Protein AF-A0AA86NPK0-F1 (afdb_monomer_lite)

Secondary structure (DSSP, 8-state):
-HHHHHHHHHHHHHHHHHHHHS---HHHHHHHHHHHHHHHHHHHHHHHHHHHHHHHHHHHHHHHHH-

InterPro domains:
  IPR037004 Exonuclease VII, small subunit superfamily [SSF116842] (4-60)

pLDDT: mean 92.49, std 9.15, range [49.62, 98.12]

Organism: NCBI:txid28002

Foldseek 3Di:
DVVLLVVLVVLLVVLVCCLVPDDDDPVVNVVSVVSNVVSVVVNVVVVVVVVVVVVVVVVVVVVVVVD

Sequence (67 aa):
MAEEFDKNTVKLMKILDIIETQQLTEERKNELVAEAYKLRNQCAQYLNKEKNELEQMFGQITFERIQ

Radius of gyration: 18.22 Å; chains: 1; bounding box: 42×18×53 Å

Structure (mmCIF, N/CA/C/O backbone):
data_AF-A0AA86NPK0-F1
#
_entry.id   AF-A0AA86NPK0-F1
#
loop_
_atom_site.group_PDB
_atom_site.id
_atom_site.type_symbol
_atom_site.label_atom_id
_atom_site.label_alt_id
_atom_site.label_comp_id
_atom_site.label_asym_id
_atom_site.label_entity_id
_atom_site.label_seq_id
_atom_site.pdbx_PDB_ins_code
_atom_site.Cartn_x
_atom_site.Cartn_y
_atom_site.Cartn_z
_atom_site.occupancy
_atom_site.B_iso_or_equiv
_atom_site.auth_seq_id
_atom_site.auth_comp_id
_atom_site.auth_asym_id
_atom_site.auth_atom_id
_atom_site.pdbx_PDB_model_num
ATOM 1 N N . MET A 1 1 ? 7.261 -11.688 -6.290 1.00 68.50 1 MET A N 1
ATOM 2 C CA . MET A 1 1 ? 7.379 -10.255 -5.938 1.00 68.50 1 MET A CA 1
ATOM 3 C C . MET A 1 1 ? 6.098 -9.486 -6.265 1.00 68.50 1 MET A C 1
ATOM 5 O O . MET A 1 1 ? 5.572 -8.886 -5.341 1.00 68.50 1 MET A O 1
ATOM 9 N N . ALA A 1 2 ? 5.518 -9.590 -7.472 1.00 80.69 2 ALA A N 1
ATOM 10 C CA . ALA A 1 2 ? 4.209 -8.986 -7.793 1.00 80.69 2 ALA A CA 1
ATOM 11 C C . ALA A 1 2 ? 3.068 -9.397 -6.830 1.00 80.69 2 ALA A C 1
ATOM 13 O O . ALA A 1 2 ? 2.380 -8.541 -6.285 1.00 80.69 2 ALA A O 1
ATOM 14 N N . GLU A 1 3 ? 2.947 -10.688 -6.492 1.00 89.06 3 GLU A N 1
ATOM 15 C CA . GLU A 1 3 ? 1.930 -11.148 -5.525 1.00 89.06 3 GLU A CA 1
ATOM 16 C C . GLU A 1 3 ? 2.057 -10.515 -4.127 1.00 89.06 3 GLU A C 1
ATOM 18 O O . GLU A 1 3 ? 1.077 -10.425 -3.390 1.00 89.06 3 GLU A O 1
ATOM 23 N N . GLU A 1 4 ? 3.265 -10.120 -3.717 1.00 89.69 4 GLU A N 1
ATOM 24 C CA . GLU A 1 4 ? 3.495 -9.491 -2.413 1.00 89.69 4 GLU A CA 1
ATOM 25 C C . GLU A 1 4 ? 3.086 -8.016 -2.434 1.00 89.69 4 GLU A C 1
ATOM 27 O O . GLU A 1 4 ? 2.482 -7.533 -1.475 1.00 89.69 4 GLU A O 1
ATOM 32 N N . PHE A 1 5 ? 3.325 -7.329 -3.553 1.00 93.00 5 PHE A N 1
ATOM 33 C CA . PHE A 1 5 ? 2.816 -5.983 -3.796 1.00 93.00 5 PHE A CA 1
ATOM 34 C C . PHE A 1 5 ? 1.282 -5.947 -3.779 1.00 93.00 5 PHE A C 1
ATOM 36 O O . PHE A 1 5 ? 0.698 -5.125 -3.067 1.00 93.00 5 PHE A O 1
ATOM 43 N N . ASP A 1 6 ? 0.624 -6.881 -4.468 1.00 94.81 6 ASP A N 1
ATOM 44 C CA . ASP A 1 6 ? -0.842 -6.967 -4.494 1.00 94.81 6 ASP A CA 1
ATOM 45 C C . ASP A 1 6 ? -1.410 -7.238 -3.098 1.00 94.81 6 ASP A C 1
ATOM 47 O O . ASP A 1 6 ? -2.324 -6.548 -2.635 1.00 94.81 6 ASP A O 1
ATOM 51 N N . LYS A 1 7 ? -0.819 -8.194 -2.368 1.00 96.00 7 LYS A N 1
ATOM 52 C CA . LYS A 1 7 ? -1.209 -8.498 -0.983 1.00 96.00 7 LYS A CA 1
ATOM 53 C C . LYS A 1 7 ? -1.059 -7.279 -0.073 1.00 96.00 7 LYS A C 1
ATOM 55 O O . LYS A 1 7 ? -1.960 -7.012 0.724 1.00 96.00 7 LYS A O 1
ATOM 60 N N . ASN A 1 8 ? 0.046 -6.543 -0.175 1.00 96.38 8 ASN A N 1
ATOM 61 C CA . ASN A 1 8 ? 0.287 -5.358 0.650 1.00 96.38 8 ASN A CA 1
ATOM 62 C C . ASN A 1 8 ? -0.668 -4.210 0.298 1.00 96.38 8 ASN A C 1
ATOM 64 O O . ASN A 1 8 ? -1.168 -3.539 1.199 1.00 96.38 8 ASN A O 1
ATOM 68 N N . THR A 1 9 ? -1.004 -4.047 -0.982 1.00 96.31 9 THR A N 1
ATOM 69 C CA . THR A 1 9 ? -1.962 -3.039 -1.460 1.00 96.31 9 THR A CA 1
ATOM 70 C C . THR A 1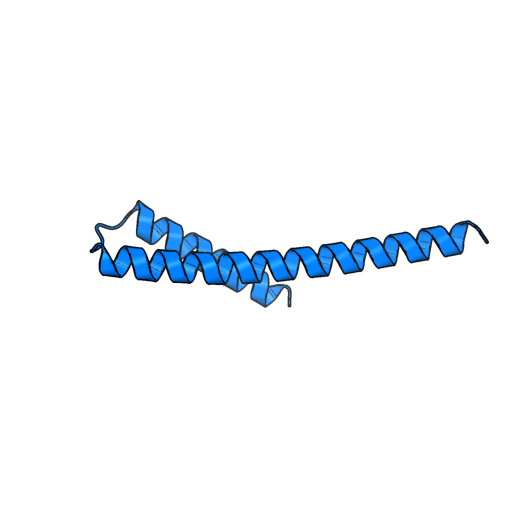 9 ? -3.381 -3.339 -0.973 1.00 96.31 9 THR A C 1
ATOM 72 O O . THR A 1 9 ? -4.048 -2.458 -0.433 1.00 96.31 9 THR A O 1
ATOM 75 N N . VAL A 1 10 ? -3.827 -4.598 -1.057 1.00 97.56 10 VAL A N 1
ATOM 76 C CA . VAL A 1 10 ? -5.131 -5.023 -0.518 1.00 97.56 10 VAL A CA 1
ATOM 77 C C . VAL A 1 10 ? -5.202 -4.816 0.996 1.00 97.56 10 VAL A C 1
ATOM 79 O O . VAL A 1 10 ? -6.221 -4.350 1.505 1.00 97.56 10 VAL A O 1
ATOM 82 N N . LYS A 1 11 ? -4.132 -5.139 1.735 1.00 97.75 11 LYS A N 1
ATOM 83 C CA . LYS A 1 11 ? -4.068 -4.884 3.183 1.00 97.75 11 LYS A CA 1
ATOM 84 C C . LYS A 1 11 ? -4.148 -3.393 3.501 1.00 97.75 11 LYS A C 1
ATOM 86 O O . LYS A 1 11 ? -4.906 -3.019 4.387 1.00 97.75 11 LYS A O 1
ATOM 91 N N . LEU A 1 12 ? -3.419 -2.557 2.761 1.00 97.94 12 LEU A N 1
ATOM 92 C CA . LEU A 1 12 ? -3.441 -1.108 2.945 1.00 97.94 12 LEU A CA 1
ATOM 93 C C . LEU A 1 12 ? -4.850 -0.542 2.729 1.00 97.94 12 LEU A C 1
ATOM 95 O O . LEU A 1 12 ? -5.334 0.197 3.579 1.00 97.94 12 LEU A O 1
ATOM 99 N N . MET A 1 13 ? -5.537 -0.945 1.653 1.00 97.38 13 MET A N 1
ATOM 100 C CA . MET A 1 13 ? -6.916 -0.511 1.391 1.00 97.38 13 MET A CA 1
ATOM 101 C C . MET A 1 13 ? -7.877 -0.923 2.510 1.00 97.38 13 MET A C 1
ATOM 103 O O . MET A 1 13 ? -8.688 -0.113 2.941 1.00 97.38 13 MET A O 1
ATOM 107 N N . LYS A 1 14 ? -7.749 -2.149 3.035 1.00 98.06 14 LYS A N 1
ATOM 108 C CA . LYS A 1 14 ? -8.560 -2.606 4.175 1.00 98.06 14 LYS A CA 1
ATOM 109 C C . LYS A 1 14 ? -8.308 -1.787 5.438 1.00 98.06 14 LYS A C 1
ATOM 111 O O . LYS A 1 14 ? -9.245 -1.506 6.170 1.00 98.06 14 LYS A O 1
ATOM 116 N N . ILE A 1 15 ? -7.058 -1.417 5.713 1.00 98.06 15 ILE A N 1
ATOM 117 C CA . ILE A 1 15 ? -6.728 -0.588 6.878 1.00 98.06 15 ILE A CA 1
ATOM 118 C C . ILE A 1 15 ? -7.343 0.806 6.741 1.00 98.06 15 ILE A C 1
ATOM 120 O O . ILE A 1 15 ? -7.916 1.305 7.705 1.00 98.06 15 ILE A O 1
ATOM 124 N N . LEU A 1 16 ? -7.250 1.415 5.557 1.00 96.25 16 LEU A N 1
ATOM 125 C CA . LEU A 1 16 ? -7.851 2.724 5.294 1.00 96.25 16 LEU A CA 1
ATOM 126 C C . LEU A 1 16 ? -9.375 2.676 5.451 1.00 96.25 16 LEU A C 1
ATOM 128 O O . LEU A 1 16 ? -9.927 3.504 6.164 1.00 96.25 16 LEU A O 1
ATOM 132 N N . ASP A 1 17 ? -10.023 1.649 4.898 1.00 98.00 17 ASP A N 1
ATOM 133 C CA . ASP A 1 17 ? -11.462 1.419 5.058 1.00 98.00 17 ASP A CA 1
ATOM 134 C C . ASP A 1 17 ? -11.862 1.272 6.537 1.00 98.00 17 ASP A C 1
ATOM 136 O O . ASP A 1 17 ? -12.802 1.915 6.996 1.00 98.00 17 ASP A O 1
ATOM 140 N N . ILE A 1 18 ? -11.104 0.507 7.333 1.00 97.94 18 ILE A N 1
ATOM 141 C CA . ILE A 1 18 ? -11.342 0.376 8.781 1.00 97.94 18 ILE A CA 1
ATOM 142 C C . ILE A 1 18 ? -11.216 1.731 9.492 1.00 97.94 18 ILE A C 1
ATOM 144 O O . ILE A 1 18 ? -12.052 2.051 10.334 1.00 97.94 18 ILE A O 1
ATOM 148 N N . ILE A 1 19 ? -10.185 2.520 9.172 1.00 96.50 19 ILE A N 1
ATOM 149 C CA . ILE A 1 19 ? -9.965 3.841 9.782 1.00 96.50 19 ILE A CA 1
ATOM 150 C C . ILE A 1 19 ? -11.097 4.815 9.427 1.00 96.50 19 ILE A C 1
ATOM 152 O O . ILE A 1 19 ? -11.481 5.621 10.272 1.00 96.50 19 ILE A O 1
ATOM 156 N N . GLU A 1 20 ? -11.616 4.760 8.199 1.00 95.69 20 GLU A N 1
ATOM 157 C CA . GLU A 1 20 ? -12.670 5.662 7.719 1.00 95.69 20 GLU A CA 1
ATOM 158 C C . GLU A 1 20 ? -14.069 5.270 8.209 1.00 95.69 20 GLU A C 1
ATOM 160 O O . GLU A 1 20 ? -14.899 6.145 8.457 1.00 95.69 20 GLU A O 1
ATOM 165 N N . THR A 1 21 ? -14.341 3.972 8.359 1.00 96.75 21 THR A N 1
ATOM 166 C CA . THR A 1 21 ? -15.702 3.467 8.608 1.00 96.75 21 THR A CA 1
ATOM 167 C C . THR A 1 21 ? -15.982 3.097 10.060 1.00 96.75 21 THR A C 1
ATOM 169 O O . THR A 1 21 ? -17.148 3.063 10.460 1.00 96.75 21 THR A O 1
ATOM 172 N N . GLN A 1 22 ? -14.957 2.812 10.869 1.00 96.56 22 GLN A N 1
ATOM 173 C CA . GLN A 1 22 ? -15.142 2.328 12.237 1.00 96.56 22 GLN A CA 1
ATOM 174 C C . GLN A 1 22 ? -14.842 3.402 13.279 1.00 96.56 22 GLN A C 1
ATOM 176 O O . GLN A 1 22 ? -13.928 4.215 13.142 1.00 96.56 22 GLN A O 1
ATOM 181 N N . GLN A 1 23 ? -15.582 3.363 14.388 1.00 96.31 23 GLN A N 1
ATOM 182 C CA . GLN A 1 23 ? -15.252 4.159 15.562 1.00 96.31 23 GLN A CA 1
ATOM 183 C C . GLN A 1 23 ? -14.147 3.450 16.350 1.00 96.31 23 GLN A C 1
ATOM 185 O O . GLN A 1 23 ? -14.370 2.414 16.975 1.00 96.31 23 GLN A O 1
ATOM 190 N N . LEU A 1 24 ? -12.939 4.003 16.285 1.00 96.31 24 LEU A N 1
ATOM 191 C CA . LEU A 1 24 ? -11.737 3.435 16.889 1.00 96.31 24 LEU A CA 1
ATOM 192 C C . LEU A 1 24 ? -11.311 4.239 18.115 1.00 96.31 24 LEU A C 1
ATOM 194 O O . LEU A 1 24 ? -11.548 5.444 18.201 1.00 96.31 24 LEU A O 1
ATOM 198 N N . THR A 1 25 ? -10.621 3.582 19.043 1.00 97.81 25 THR A N 1
ATOM 199 C CA . THR A 1 25 ? -9.843 4.302 20.054 1.00 97.81 25 THR A CA 1
ATOM 200 C C . THR A 1 25 ? -8.632 4.968 19.398 1.00 97.81 25 THR A C 1
ATOM 202 O O . THR A 1 25 ? -8.133 4.500 18.371 1.00 97.81 25 THR A O 1
ATOM 205 N N . GLU A 1 26 ? -8.125 6.043 20.003 1.00 96.19 26 GLU A N 1
ATOM 206 C CA . GLU A 1 26 ? -6.916 6.729 19.521 1.00 96.19 26 GLU A CA 1
ATOM 207 C C . GLU A 1 26 ? -5.707 5.785 19.445 1.00 96.19 26 GLU A C 1
ATOM 209 O O . GLU A 1 26 ? -4.964 5.800 18.467 1.00 96.19 26 GLU A O 1
ATOM 214 N N . GLU A 1 27 ? -5.546 4.899 20.431 1.00 97.88 27 GLU A N 1
ATOM 215 C CA . GLU A 1 27 ? -4.498 3.873 20.426 1.00 97.88 27 GLU A CA 1
ATOM 216 C C . GLU A 1 27 ? -4.616 2.958 19.201 1.00 97.88 27 GLU A C 1
ATOM 218 O O . GLU A 1 27 ? -3.661 2.820 18.435 1.00 97.88 27 GLU A O 1
ATOM 223 N N . ARG A 1 28 ? -5.815 2.423 18.933 1.00 97.44 28 ARG A N 1
ATOM 224 C CA . ARG A 1 28 ? -6.033 1.526 17.795 1.00 97.44 28 ARG A CA 1
ATOM 225 C C . ARG A 1 28 ? -5.855 2.233 16.453 1.00 97.44 28 ARG A C 1
ATOM 227 O O . ARG A 1 28 ? -5.332 1.648 15.505 1.00 97.44 28 ARG A O 1
ATOM 234 N N . LYS A 1 29 ? -6.270 3.496 16.365 1.00 97.31 29 LYS A N 1
ATOM 235 C CA . LYS A 1 29 ? -6.055 4.330 15.180 1.00 97.31 29 LYS A CA 1
ATOM 236 C C . LYS A 1 29 ? -4.561 4.537 14.920 1.00 97.31 29 LYS A C 1
ATOM 238 O O . LYS A 1 29 ? -4.125 4.372 13.784 1.00 97.31 29 LYS A O 1
ATOM 243 N N . ASN A 1 30 ? -3.771 4.823 15.955 1.00 97.56 30 ASN A N 1
ATOM 244 C CA . ASN A 1 30 ? -2.322 4.997 15.832 1.00 97.56 30 ASN A CA 1
ATOM 245 C C . ASN A 1 30 ? -1.612 3.713 15.378 1.00 97.56 30 ASN A C 1
ATOM 247 O O . ASN A 1 30 ? -0.738 3.777 14.512 1.00 97.56 30 ASN A O 1
ATOM 251 N N . GLU A 1 31 ? -2.015 2.550 15.895 1.00 98.06 31 GLU A N 1
ATOM 252 C CA . GLU A 1 31 ? -1.497 1.251 15.442 1.00 98.06 31 GLU A CA 1
ATOM 253 C C . GLU A 1 31 ? -1.768 1.011 13.952 1.00 98.06 31 GLU A C 1
ATOM 255 O O . GLU A 1 31 ? -0.855 0.678 13.193 1.00 98.06 31 GLU A O 1
ATOM 260 N N . LEU A 1 32 ? -3.016 1.217 13.522 1.00 98.12 32 LEU A N 1
ATOM 261 C CA . LEU A 1 32 ? -3.421 1.027 12.130 1.00 98.12 32 LEU A CA 1
ATOM 262 C C . LEU A 1 32 ? -2.709 2.008 11.193 1.00 98.12 32 LEU A C 1
ATOM 264 O O . LEU A 1 32 ? -2.272 1.624 10.110 1.00 98.12 32 LEU A O 1
ATOM 268 N N . VAL A 1 33 ? -2.523 3.259 11.618 1.00 97.00 33 VAL A N 1
ATOM 269 C CA . VAL A 1 33 ? -1.749 4.254 10.866 1.00 97.00 33 VAL A CA 1
ATOM 270 C C . VAL A 1 33 ? -0.284 3.822 10.733 1.00 97.00 33 VAL A C 1
ATOM 272 O O . VAL A 1 33 ? 0.276 3.896 9.637 1.00 97.00 33 VAL A O 1
ATOM 275 N N . ALA A 1 34 ? 0.343 3.327 11.803 1.00 97.81 34 ALA A N 1
ATOM 276 C CA . ALA A 1 34 ? 1.715 2.823 11.749 1.00 97.81 34 ALA A CA 1
ATOM 277 C C . ALA A 1 34 ? 1.852 1.621 10.794 1.00 97.81 34 ALA A C 1
ATOM 279 O O . ALA A 1 34 ? 2.799 1.554 10.002 1.00 97.81 34 ALA A O 1
ATOM 280 N N . GLU A 1 35 ? 0.885 0.700 10.813 1.00 97.88 35 GLU A N 1
ATOM 281 C CA . GLU A 1 35 ? 0.835 -0.431 9.884 1.00 97.88 35 GLU A CA 1
ATOM 282 C C . GLU A 1 35 ? 0.644 0.031 8.429 1.00 97.88 35 GLU A C 1
ATOM 284 O O . GLU A 1 35 ? 1.367 -0.423 7.536 1.00 97.88 35 GLU A O 1
ATOM 289 N N . ALA A 1 36 ? -0.245 0.999 8.187 1.00 97.94 36 ALA A N 1
ATOM 290 C CA . ALA A 1 36 ? -0.455 1.595 6.871 1.00 97.94 36 ALA A CA 1
ATOM 291 C C . ALA A 1 36 ? 0.832 2.230 6.315 1.00 97.94 36 ALA A C 1
ATOM 293 O O . ALA A 1 36 ? 1.182 2.007 5.153 1.00 97.94 36 ALA A O 1
ATOM 294 N N . TYR A 1 37 ? 1.593 2.959 7.140 1.00 9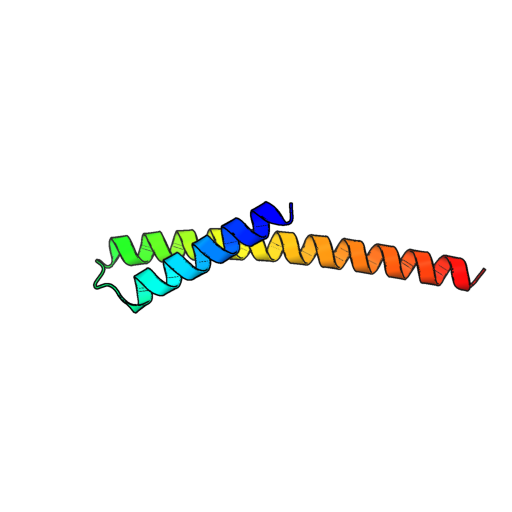7.75 37 TYR A N 1
ATOM 295 C CA . TYR A 1 37 ? 2.886 3.520 6.732 1.00 97.75 37 TYR A CA 1
ATOM 296 C C . TYR A 1 37 ? 3.901 2.444 6.349 1.00 97.75 37 TYR A C 1
ATOM 298 O O . TYR A 1 37 ? 4.620 2.596 5.355 1.00 97.75 37 TYR A O 1
ATOM 306 N N . LYS A 1 38 ? 3.959 1.349 7.112 1.00 97.44 38 LYS A N 1
ATOM 307 C CA . LYS A 1 38 ? 4.845 0.223 6.809 1.00 97.44 38 LYS A CA 1
ATOM 308 C C . LYS A 1 38 ? 4.501 -0.397 5.454 1.00 97.44 38 LYS A C 1
ATOM 310 O O . LYS A 1 38 ? 5.393 -0.535 4.617 1.00 97.44 38 LYS A O 1
ATOM 315 N N . LEU A 1 39 ? 3.225 -0.703 5.217 1.00 97.50 39 LEU A N 1
ATOM 316 C CA . LEU A 1 39 ? 2.754 -1.273 3.950 1.00 97.50 39 LEU A CA 1
ATOM 317 C C . LEU A 1 39 ? 3.006 -0.323 2.775 1.00 97.50 39 LEU A C 1
ATOM 319 O O . LEU A 1 39 ? 3.541 -0.744 1.751 1.00 97.50 39 LEU A O 1
ATOM 323 N N . ARG A 1 40 ? 2.722 0.977 2.941 1.00 97.06 40 ARG A N 1
ATOM 324 C CA . ARG A 1 40 ? 3.017 2.010 1.935 1.00 97.06 40 ARG A CA 1
ATOM 325 C C . ARG A 1 40 ? 4.493 2.004 1.542 1.00 97.06 40 ARG A C 1
ATOM 327 O O . ARG A 1 40 ? 4.812 2.068 0.358 1.00 97.06 40 ARG A O 1
ATOM 334 N N . ASN A 1 41 ? 5.396 1.934 2.519 1.00 97.12 41 ASN A N 1
ATOM 335 C CA . ASN A 1 41 ? 6.834 1.918 2.253 1.00 97.12 41 ASN A CA 1
ATOM 336 C C . ASN A 1 41 ? 7.263 0.654 1.497 1.00 97.12 41 ASN A C 1
ATOM 338 O O . ASN A 1 41 ? 8.077 0.752 0.584 1.00 97.12 41 ASN A O 1
ATOM 342 N N . GLN A 1 42 ? 6.689 -0.506 1.822 1.00 95.88 42 GLN A N 1
ATOM 343 C CA . GLN A 1 42 ? 6.953 -1.751 1.094 1.00 95.88 42 GLN A CA 1
ATOM 344 C C . GLN A 1 42 ? 6.462 -1.671 -0.359 1.00 95.88 42 GLN A C 1
ATOM 346 O O . GLN A 1 42 ? 7.196 -2.038 -1.276 1.00 95.88 42 GLN A O 1
ATOM 351 N N . CYS A 1 43 ? 5.266 -1.121 -0.589 1.00 96.38 43 CYS A N 1
ATOM 352 C CA . CYS A 1 43 ? 4.754 -0.885 -1.940 1.00 96.38 43 CYS A CA 1
ATOM 353 C C . CYS A 1 43 ? 5.642 0.096 -2.725 1.00 96.38 43 CYS A C 1
ATOM 355 O O . CYS A 1 43 ? 5.975 -0.163 -3.879 1.00 96.38 43 CYS A O 1
ATOM 357 N N . ALA A 1 44 ? 6.089 1.189 -2.099 1.00 95.81 44 ALA A N 1
ATOM 358 C CA . ALA A 1 44 ? 6.980 2.163 -2.731 1.00 95.81 44 ALA A CA 1
ATOM 359 C C . ALA A 1 44 ? 8.354 1.567 -3.085 1.00 95.81 44 ALA A C 1
ATOM 361 O O . ALA A 1 44 ? 8.899 1.858 -4.147 1.00 95.81 44 ALA A O 1
ATOM 362 N N . GLN A 1 45 ? 8.911 0.713 -2.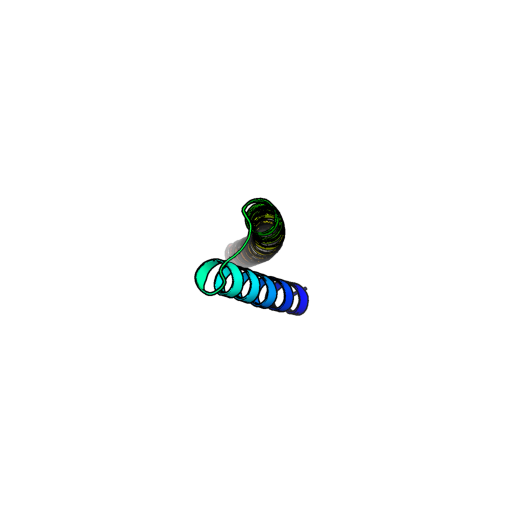220 1.00 96.19 45 GLN A N 1
ATOM 363 C CA . GLN A 1 45 ? 10.162 0.001 -2.497 1.00 96.19 45 GLN A CA 1
ATOM 364 C C . GLN A 1 45 ? 10.037 -0.914 -3.715 1.00 96.19 45 GLN A C 1
ATOM 366 O O . GLN A 1 45 ? 10.927 -0.914 -4.563 1.00 96.19 45 GLN A O 1
ATOM 371 N N . TYR A 1 46 ? 8.928 -1.650 -3.821 1.00 95.06 46 TYR A N 1
ATOM 372 C CA . TYR A 1 46 ? 8.653 -2.484 -4.987 1.00 95.06 46 TYR A CA 1
ATOM 373 C C . TYR A 1 46 ? 8.571 -1.651 -6.272 1.00 95.06 46 TYR A C 1
ATOM 375 O O . TYR A 1 46 ? 9.294 -1.930 -7.223 1.00 95.06 46 TYR A O 1
ATOM 383 N N . LEU A 1 47 ? 7.780 -0.572 -6.275 1.00 95.50 47 LEU A N 1
ATOM 384 C CA . LEU A 1 47 ? 7.641 0.307 -7.443 1.00 95.50 47 LEU A CA 1
ATOM 385 C C . LEU A 1 47 ? 8.970 0.943 -7.865 1.00 95.50 47 LEU A C 1
ATOM 387 O O . LEU A 1 47 ? 9.258 1.031 -9.055 1.00 95.50 47 LEU A O 1
ATOM 391 N N . ASN A 1 48 ? 9.801 1.359 -6.907 1.00 96.19 48 ASN A N 1
ATOM 392 C CA . ASN A 1 48 ? 11.132 1.886 -7.207 1.00 96.19 48 ASN A CA 1
ATOM 393 C C . ASN A 1 48 ? 12.044 0.824 -7.825 1.00 96.19 48 ASN A C 1
ATOM 395 O O . ASN A 1 48 ? 12.824 1.138 -8.720 1.00 96.19 48 ASN A O 1
ATOM 399 N N . LYS A 1 49 ? 11.951 -0.426 -7.364 1.00 95.38 49 LYS A N 1
ATOM 400 C CA . LYS A 1 49 ? 12.712 -1.528 -7.947 1.00 95.38 49 LYS A CA 1
ATOM 401 C C . LYS A 1 49 ? 12.293 -1.777 -9.399 1.00 95.38 49 LYS A C 1
ATOM 403 O O . LYS A 1 49 ? 13.159 -1.767 -10.266 1.00 95.38 49 LYS A O 1
ATOM 408 N N . GLU A 1 50 ? 10.995 -1.912 -9.661 1.00 95.25 50 GLU A N 1
ATOM 409 C CA . GLU A 1 50 ? 10.455 -2.107 -11.017 1.00 95.25 50 GLU A CA 1
ATOM 410 C C . GLU A 1 50 ? 10.828 -0.943 -11.945 1.00 95.25 50 GLU A C 1
ATOM 412 O O . GLU A 1 50 ? 11.275 -1.149 -13.071 1.00 95.25 50 GLU A O 1
ATOM 417 N N . LYS A 1 51 ? 10.732 0.299 -11.451 1.00 95.44 51 LYS A N 1
ATOM 418 C CA . LYS A 1 51 ? 11.181 1.486 -12.185 1.00 95.44 51 LYS A CA 1
ATOM 419 C C . LYS A 1 51 ? 12.662 1.381 -12.568 1.00 95.44 51 LYS A C 1
ATOM 421 O O . LYS A 1 51 ? 12.996 1.608 -13.727 1.00 95.44 51 LYS A O 1
ATOM 426 N N . ASN A 1 52 ? 13.534 1.044 -11.619 1.00 94.62 52 ASN A N 1
ATOM 427 C CA . ASN A 1 52 ? 14.971 0.941 -11.873 1.00 94.62 52 ASN A CA 1
ATOM 428 C C . ASN A 1 52 ? 15.295 -0.179 -12.875 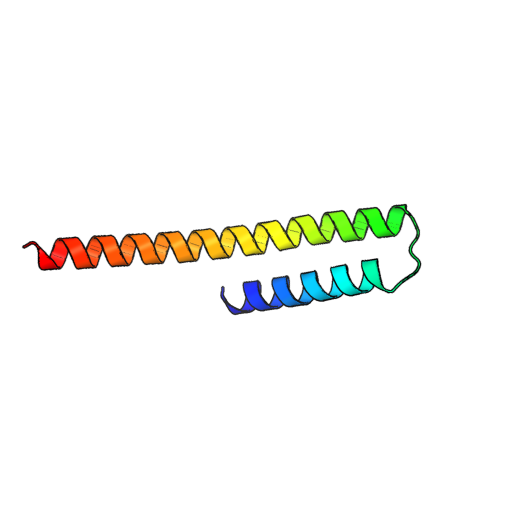1.00 94.62 52 ASN A C 1
ATOM 430 O O . ASN A 1 52 ? 16.167 -0.005 -13.723 1.00 94.62 52 ASN A O 1
ATOM 434 N N . GLU A 1 53 ? 14.604 -1.318 -12.793 1.00 94.50 53 GLU A N 1
ATOM 435 C CA . GLU A 1 53 ? 14.770 -2.429 -13.738 1.00 94.50 53 GLU A CA 1
ATOM 436 C C . GLU A 1 53 ? 14.353 -2.016 -15.158 1.00 94.50 53 GLU A C 1
ATOM 438 O O . GLU A 1 53 ? 15.094 -2.255 -16.114 1.00 94.50 53 GLU A O 1
ATOM 443 N N . LEU A 1 54 ? 13.235 -1.296 -15.298 1.00 94.25 54 LEU A N 1
ATOM 444 C CA . LEU A 1 54 ? 12.807 -0.732 -16.580 1.00 94.25 54 LEU A CA 1
ATOM 445 C C . LEU A 1 54 ? 13.810 0.291 -17.128 1.00 94.25 54 LEU A C 1
ATOM 447 O O . LEU A 1 54 ? 14.170 0.222 -18.302 1.00 94.25 54 LEU A O 1
ATOM 451 N N . GLU A 1 55 ? 14.291 1.222 -16.299 1.00 93.81 55 GLU A N 1
ATOM 452 C CA . GLU A 1 55 ? 15.305 2.208 -16.699 1.00 93.81 55 GLU A CA 1
ATOM 453 C C . GLU A 1 55 ? 16.594 1.531 -17.194 1.00 93.81 55 GLU A C 1
ATOM 455 O O . GLU A 1 55 ? 17.156 1.946 -18.211 1.00 93.81 55 GLU A O 1
ATOM 460 N N . GLN A 1 56 ? 17.032 0.448 -16.539 1.00 93.69 56 GLN A N 1
ATOM 461 C CA . GLN A 1 56 ? 18.183 -0.344 -16.982 1.00 93.69 56 GLN A CA 1
ATOM 462 C C . GLN A 1 56 ? 17.934 -1.023 -18.332 1.00 93.69 56 GLN A C 1
ATOM 464 O O . GLN A 1 56 ? 18.786 -0.932 -19.218 1.00 93.69 56 GLN A O 1
ATOM 469 N N . MET A 1 57 ? 16.768 -1.648 -18.520 1.00 91.19 57 MET A N 1
ATOM 470 C CA . MET A 1 57 ? 16.398 -2.264 -19.799 1.00 91.19 57 MET A CA 1
ATOM 471 C C . MET A 1 57 ? 16.370 -1.238 -20.939 1.00 91.19 57 MET A C 1
ATOM 473 O O . MET A 1 57 ? 16.922 -1.486 -22.010 1.00 91.19 57 MET A O 1
ATOM 477 N N . PHE A 1 58 ? 15.779 -0.058 -20.722 1.00 88.81 58 PHE A N 1
ATOM 478 C CA . PHE A 1 58 ? 15.765 1.008 -21.729 1.00 88.81 58 PHE A CA 1
ATOM 479 C C . PHE A 1 58 ? 17.170 1.530 -22.049 1.00 88.81 58 PHE A C 1
ATOM 481 O O . PHE A 1 58 ? 17.480 1.770 -23.220 1.00 88.81 58 PHE A O 1
ATOM 488 N N . GLY A 1 59 ? 18.030 1.677 -21.037 1.00 88.06 59 GLY A N 1
ATOM 489 C CA . GLY A 1 59 ? 19.433 2.043 -21.227 1.00 88.06 59 GLY A CA 1
ATOM 490 C C . GLY A 1 59 ? 20.185 1.027 -22.092 1.00 88.06 59 GLY A C 1
ATOM 491 O O . GLY A 1 59 ? 20.876 1.419 -23.032 1.00 88.06 59 GLY A O 1
ATOM 492 N N . GLN A 1 60 ? 19.989 -0.270 -21.832 1.00 83.56 60 GLN A N 1
ATOM 493 C CA . GLN A 1 60 ? 20.582 -1.362 -22.614 1.00 83.56 60 GLN A CA 1
ATOM 494 C C . GLN A 1 60 ? 20.104 -1.355 -24.073 1.00 83.56 60 GLN A C 1
ATOM 496 O O . GLN A 1 60 ? 20.932 -1.334 -24.980 1.00 83.56 60 GLN A O 1
ATOM 501 N N . ILE A 1 61 ? 18.790 -1.260 -24.312 1.00 81.12 61 ILE A N 1
ATOM 502 C CA . ILE A 1 61 ? 18.219 -1.204 -25.672 1.00 81.12 61 ILE A CA 1
ATOM 503 C C . ILE A 1 61 ? 18.751 0.007 -26.451 1.00 81.12 61 ILE A C 1
ATOM 505 O O . ILE A 1 61 ? 19.023 -0.081 -27.649 1.00 81.12 61 ILE A O 1
ATOM 509 N N . THR A 1 62 ? 18.882 1.159 -25.789 1.00 74.81 62 THR A N 1
ATOM 510 C CA . THR A 1 62 ? 19.390 2.381 -26.429 1.00 74.81 62 THR A CA 1
ATOM 511 C C . THR A 1 62 ? 20.859 2.224 -26.819 1.00 74.81 62 THR A C 1
ATOM 513 O O . THR A 1 62 ? 21.237 2.622 -27.917 1.00 74.81 62 THR A O 1
ATOM 516 N N . PHE A 1 63 ? 21.674 1.607 -25.959 1.00 76.19 63 PHE A N 1
ATOM 517 C CA . PHE A 1 63 ? 23.078 1.322 -26.248 1.00 76.19 63 PHE A CA 1
ATOM 518 C C . PHE A 1 63 ? 23.244 0.354 -27.431 1.00 76.19 63 PHE A C 1
ATOM 520 O O . PHE A 1 63 ? 24.026 0.637 -28.335 1.00 76.19 63 PHE A O 1
ATOM 527 N N . GLU A 1 64 ? 22.466 -0.732 -27.475 1.00 74.44 64 GLU A N 1
ATOM 528 C CA . GLU A 1 64 ? 22.503 -1.722 -28.566 1.00 74.44 64 GLU A CA 1
ATOM 529 C C . GLU A 1 64 ? 22.095 -1.147 -29.931 1.00 74.44 64 GLU A C 1
ATOM 531 O O . GLU A 1 64 ? 22.560 -1.626 -30.958 1.00 74.44 64 GLU A O 1
ATOM 536 N N . ARG A 1 65 ? 21.234 -0.120 -29.965 1.00 67.00 65 ARG A N 1
ATOM 537 C CA . ARG A 1 65 ? 20.773 0.522 -31.212 1.00 67.00 65 ARG A CA 1
ATOM 538 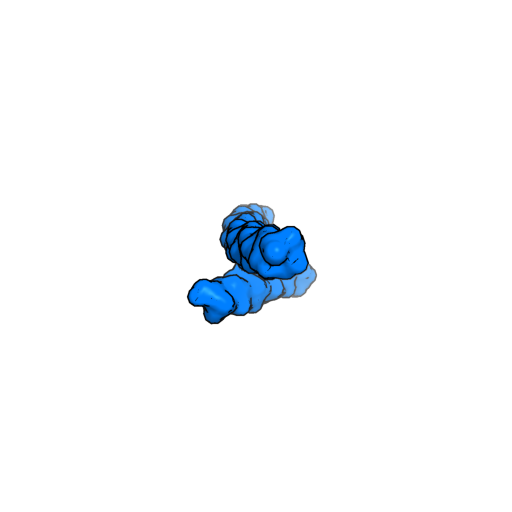C C . ARG A 1 65 ? 21.713 1.596 -31.769 1.00 67.00 65 ARG A C 1
ATOM 540 O O . ARG A 1 65 ? 21.513 2.016 -32.905 1.00 67.00 65 ARG A O 1
ATOM 547 N N . ILE A 1 66 ? 22.640 2.110 -30.959 1.00 75.00 66 ILE A N 1
ATOM 548 C CA . ILE A 1 66 ? 23.588 3.170 -31.351 1.00 75.00 66 ILE A CA 1
ATOM 549 C C . ILE A 1 66 ? 24.895 2.574 -31.913 1.00 75.00 66 ILE A C 1
ATOM 551 O O . ILE A 1 66 ? 25.621 3.285 -32.611 1.00 75.00 66 ILE A O 1
ATOM 555 N N . GLN A 1 67 ? 25.183 1.297 -31.625 1.00 49.62 67 GLN A N 1
ATOM 556 C CA . GLN A 1 67 ? 26.238 0.517 -32.290 1.00 49.62 67 GLN A CA 1
ATOM 557 C C . GLN A 1 67 ? 25.862 0.184 -33.736 1.00 49.62 67 GLN A C 1
ATOM 559 O O .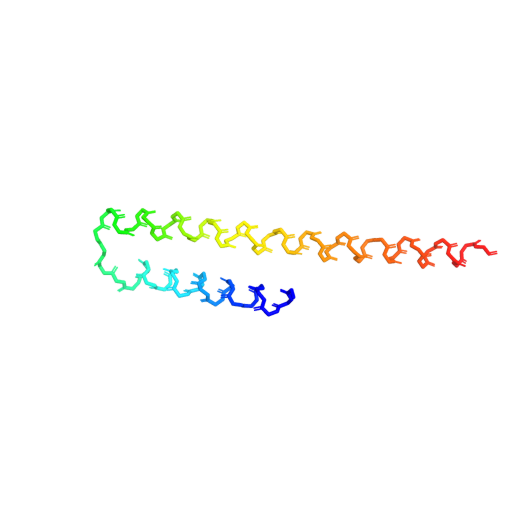 GLN A 1 67 ? 26.790 0.199 -34.576 1.00 49.62 67 GLN A O 1
#